Protein AF-A0AA35WMX8-F1 (afdb_monomer)

pLDDT: mean 89.09, std 14.88, range [41.75, 98.69]

Radius of gyration: 16.41 Å; Cα contacts (8 Å, |Δi|>4): 121; chains: 1; bounding box: 38×19×48 Å

Nearest PDB structures (foldseek):
  6ank-assembly1_A  TM=9.350E-01  e=4.872E-04  Rattus norvegicus
  5cci-assembly1_F-2  TM=9.128E-01  e=1.016E-03  Rattus norvegicus
  5kj8-assembly1_E  TM=8.938E-01  e=8.452E-04  Rattus norvegicus
  5h4y-assembly1_A  TM=8.716E-01  e=1.466E-03  Homo sapiens
  6anj-assembly1_A  TM=8.613E-01  e=1.379E-03  Rattus norvegicus

Sequence (72 aa):
MMSASLDVEVCSAQDVVAADPTGKSDPYCLVSLAGSSEPTFRTETCLATLNPVWNQSFTFPPSSLTPFIHST

Solvent-accessible surface area (backbone atoms only — not comparable to full-atom values): 4683 Å² total; per-residue (Å²): 133,89,79,60,67,51,78,47,71,50,48,68,55,70,78,46,76,58,78,41,98,86,67,19,22,64,52,62,53,78,50,69,61,86,85,31,91,64,78,69,45,69,55,73,67,38,74,72,34,36,60,41,74,67,70,45,76,48,73,44,53,46,83,46,71,55,67,95,79,85,89,127

InterPro domains:
  IPR000008 C2 domain [PF00168] (5-61)
  IPR000008 C2 domain [PR00360] (21-33)
  IPR00000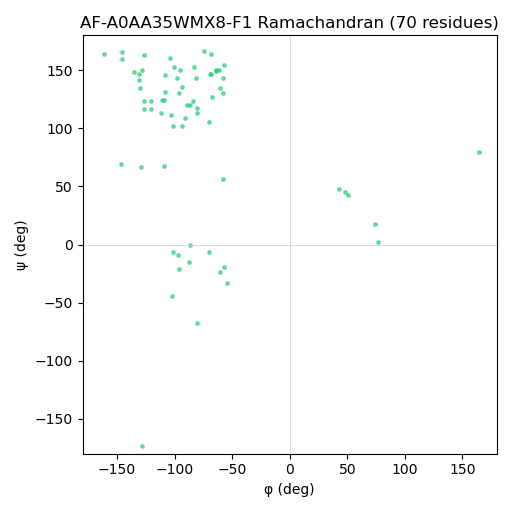8 C2 domain [PR00360] (48-61)
  IPR000008 C2 domain [PS50004] (1-72)
  IPR035892 C2 domain superfamily [G3DSA:2.60.40.150] (2-71)
  IPR035892 C2 domain superfamily [SSF49562] (4-64)

Secondary structure (DSSP, 8-state):
-----EEEEEEE--S----STTS------EE--TT--SPPEEPPPPTT-SS-EEEEEEEE-GGGSS-S----

Mean predicted aligned error: 5.74 Å

Structure (mmCIF, N/CA/C/O backbone):
data_AF-A0AA35WMX8-F1
#
_entry.id   AF-A0AA35WMX8-F1
#
loop_
_atom_site.group_PDB
_atom_site.id
_atom_site.type_symbol
_atom_site.label_atom_id
_atom_site.label_alt_id
_atom_site.label_comp_id
_atom_site.label_asym_id
_atom_site.label_entity_id
_atom_site.label_seq_id
_atom_site.pdbx_PDB_ins_code
_atom_site.Cartn_x
_atom_site.Cartn_y
_atom_site.Cartn_z
_atom_site.occupancy
_atom_site.B_iso_or_equiv
_atom_site.auth_seq_id
_atom_site.auth_comp_id
_atom_site.auth_asym_id
_atom_site.auth_atom_id
_atom_site.pdbx_PDB_model_num
ATOM 1 N N . MET A 1 1 ? 11.786 -8.383 -30.247 1.00 56.06 1 MET A N 1
ATOM 2 C CA . MET A 1 1 ? 12.273 -7.737 -29.010 1.00 56.06 1 MET A CA 1
ATOM 3 C C . MET 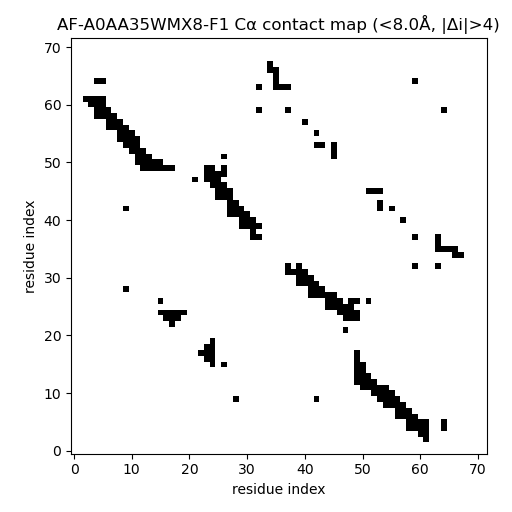A 1 1 ? 11.361 -8.222 -27.897 1.00 56.06 1 MET A C 1
ATOM 5 O O . MET A 1 1 ? 10.157 -8.091 -28.060 1.00 56.06 1 MET A O 1
ATOM 9 N N . MET A 1 2 ? 11.881 -8.890 -26.866 1.00 52.84 2 MET A N 1
ATOM 10 C CA . MET A 1 2 ? 11.056 -9.310 -25.727 1.00 52.84 2 MET A CA 1
ATOM 11 C C . MET A 1 2 ? 10.883 -8.102 -24.808 1.00 52.84 2 MET A C 1
ATOM 13 O O . MET A 1 2 ? 11.859 -7.600 -24.261 1.00 52.84 2 MET A O 1
ATOM 17 N N . SER A 1 3 ? 9.659 -7.602 -24.698 1.00 69.62 3 SER A N 1
ATOM 18 C CA . SER A 1 3 ? 9.286 -6.558 -23.750 1.00 69.62 3 SER A CA 1
ATOM 19 C C . SER A 1 3 ? 8.821 -7.229 -22.458 1.00 69.62 3 SER A C 1
ATOM 21 O O . SER A 1 3 ? 7.771 -7.867 -22.458 1.00 69.62 3 SER A O 1
ATOM 23 N N . ALA A 1 4 ? 9.611 -7.138 -21.389 1.00 83.19 4 ALA A N 1
ATOM 24 C CA . ALA A 1 4 ? 9.248 -7.664 -20.073 1.00 83.19 4 ALA A CA 1
ATOM 25 C C . ALA A 1 4 ? 8.595 -6.560 -19.231 1.00 83.19 4 ALA A C 1
ATOM 27 O O . ALA A 1 4 ? 9.096 -5.440 -19.224 1.00 83.19 4 ALA A O 1
ATOM 28 N N . SER A 1 5 ? 7.495 -6.863 -18.547 1.00 90.19 5 SER A N 1
ATOM 29 C CA . SER A 1 5 ? 6.880 -6.008 -17.524 1.00 90.19 5 SER A CA 1
ATOM 30 C C . SER A 1 5 ? 7.194 -6.543 -16.129 1.00 90.19 5 SER A C 1
ATOM 32 O O . SER A 1 5 ? 7.547 -7.714 -15.972 1.00 90.19 5 SER A O 1
ATOM 34 N N . LEU A 1 6 ? 7.066 -5.685 -15.116 1.00 93.12 6 LEU A N 1
ATOM 35 C CA . LEU A 1 6 ? 7.106 -6.086 -13.713 1.00 93.12 6 LEU A CA 1
ATOM 36 C C . LEU A 1 6 ? 5.721 -5.890 -13.103 1.00 93.12 6 LEU A C 1
ATOM 38 O O . LEU A 1 6 ? 5.269 -4.757 -12.940 1.00 93.12 6 LEU A O 1
ATOM 42 N N . ASP A 1 7 ? 5.082 -6.997 -12.748 1.00 95.38 7 ASP A N 1
ATOM 43 C CA . ASP A 1 7 ? 3.799 -7.009 -12.055 1.00 95.38 7 ASP A CA 1
ATOM 44 C C . ASP A 1 7 ? 4.026 -7.149 -10.546 1.00 95.38 7 ASP A C 1
ATOM 46 O O . ASP A 1 7 ? 4.779 -8.010 -10.087 1.00 95.38 7 ASP A O 1
ATOM 50 N N . VAL A 1 8 ? 3.388 -6.275 -9.772 1.00 96.75 8 VAL A N 1
ATOM 51 C CA . VAL A 1 8 ? 3.489 -6.208 -8.312 1.00 96.75 8 VAL A CA 1
ATOM 52 C C . VAL A 1 8 ? 2.088 -6.259 -7.730 1.00 96.75 8 VAL A C 1
ATOM 54 O O . VAL A 1 8 ? 1.265 -5.403 -8.032 1.00 96.75 8 VAL A O 1
ATOM 57 N N . GLU A 1 9 ? 1.822 -7.222 -6.856 1.00 98.25 9 GLU A N 1
ATOM 58 C CA . GLU A 1 9 ? 0.578 -7.286 -6.091 1.00 98.25 9 GLU A CA 1
ATOM 59 C C . GLU A 1 9 ? 0.854 -6.974 -4.621 1.00 98.25 9 GLU A C 1
ATOM 61 O O . GLU A 1 9 ? 1.687 -7.609 -3.973 1.00 98.25 9 GLU A O 1
ATOM 66 N N . VAL A 1 10 ? 0.148 -5.979 -4.087 1.00 98.50 10 VAL A N 1
ATOM 67 C CA . VAL A 1 10 ? 0.132 -5.690 -2.654 1.00 98.50 10 VAL A CA 1
ATOM 68 C C . VAL A 1 10 ? -1.056 -6.430 -2.049 1.00 98.50 10 VAL A C 1
ATOM 70 O O . VAL A 1 10 ? -2.197 -5.993 -2.185 1.00 98.50 10 VAL A O 1
ATOM 73 N N . CYS A 1 11 ? -0.794 -7.563 -1.395 1.00 98.56 11 CYS A N 1
ATOM 74 C CA . CYS A 1 11 ? -1.853 -8.431 -0.872 1.00 98.56 11 CYS A CA 1
ATOM 75 C C . CYS A 1 11 ? -2.402 -7.923 0.469 1.00 98.56 11 CYS A C 1
ATOM 77 O O . CYS A 1 11 ? -3.545 -7.482 0.555 1.00 98.56 11 CYS A O 1
ATOM 79 N N . SER A 1 12 ? -1.590 -7.962 1.528 1.00 98.62 12 SER A N 1
ATOM 80 C CA . SER A 1 12 ? -2.022 -7.662 2.899 1.00 98.62 12 SER A CA 1
ATOM 81 C C . SER A 1 12 ? -0.846 -7.343 3.820 1.00 98.62 12 SER A C 1
ATOM 83 O O . SER A 1 12 ? 0.287 -7.725 3.528 1.00 98.62 12 SER A O 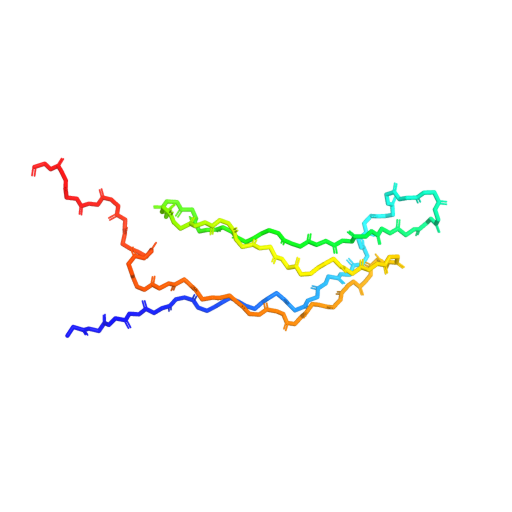1
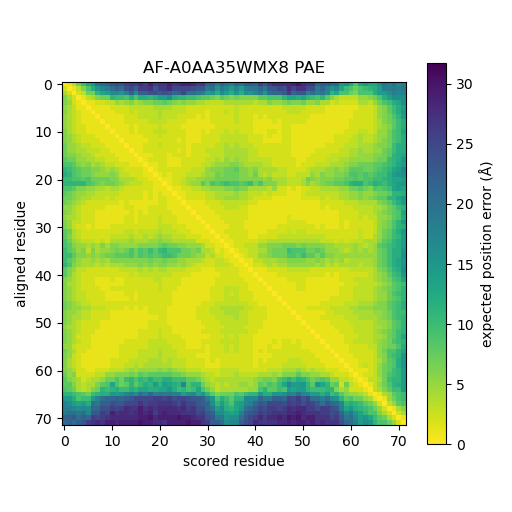ATOM 85 N N . ALA A 1 13 ? -1.128 -6.738 4.972 1.00 98.44 13 ALA A N 1
ATOM 86 C CA . ALA A 1 13 ? -0.196 -6.629 6.094 1.00 98.44 13 ALA A CA 1
ATOM 87 C C . ALA A 1 13 ? -0.846 -7.148 7.384 1.00 98.44 13 ALA A C 1
ATOM 89 O O . ALA A 1 13 ? -2.068 -7.285 7.460 1.00 98.44 13 ALA A O 1
ATOM 90 N N . GLN A 1 14 ? -0.025 -7.438 8.392 1.00 98.19 14 GLN A N 1
ATOM 91 C CA . GLN A 1 14 ? -0.478 -7.897 9.704 1.00 98.19 14 GLN A CA 1
ATOM 92 C C . GLN A 1 14 ? 0.1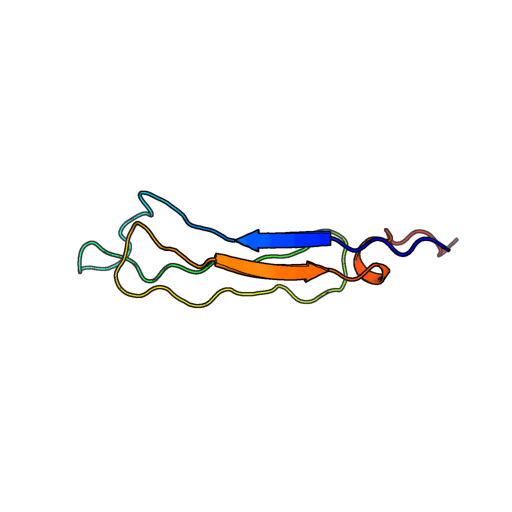92 -7.094 10.811 1.00 98.19 14 GLN A C 1
ATOM 94 O O . GLN A 1 14 ? 1.337 -6.667 10.656 1.00 98.19 14 GLN A O 1
ATOM 99 N N . ASP A 1 15 ? -0.545 -6.892 11.903 1.00 97.88 15 ASP A N 1
ATOM 100 C CA . ASP A 1 15 ? -0.090 -6.208 13.116 1.00 97.88 15 ASP A CA 1
ATOM 101 C C . ASP A 1 15 ? 0.556 -4.838 12.853 1.00 97.88 15 ASP A C 1
ATOM 103 O O . ASP A 1 15 ? 1.571 -4.462 13.446 1.00 97.88 15 ASP A O 1
ATOM 107 N N . VAL A 1 16 ? -0.053 -4.061 11.951 1.00 97.56 16 VAL A N 1
ATOM 108 C CA . VAL A 1 16 ? 0.334 -2.667 11.718 1.00 97.56 16 VAL A CA 1
ATOM 109 C C . VAL A 1 16 ? 0.219 -1.892 13.033 1.00 97.56 16 VAL A C 1
ATOM 111 O O . VAL A 1 16 ? -0.687 -2.121 13.833 1.00 97.56 16 VAL A O 1
ATOM 114 N N . VAL A 1 17 ? 1.143 -0.961 13.266 1.00 97.69 17 VAL A N 1
ATOM 115 C CA . VAL A 1 17 ? 1.135 -0.113 14.465 1.00 97.69 17 VAL A CA 1
ATOM 116 C C . VAL A 1 17 ? -0.180 0.658 14.539 1.00 97.69 17 VAL A C 1
ATOM 118 O O . VAL A 1 17 ? -0.570 1.294 13.561 1.00 97.69 17 VAL A O 1
ATOM 121 N N . ALA A 1 18 ? -0.838 0.624 15.700 1.00 97.06 18 ALA A N 1
ATOM 122 C CA . ALA A 1 18 ? -1.986 1.472 16.002 1.00 97.06 18 ALA A CA 1
ATOM 123 C C . ALA A 1 18 ? -1.524 2.926 16.161 1.00 97.06 18 ALA A C 1
ATOM 125 O O . ALA A 1 18 ? -0.883 3.272 17.154 1.00 97.06 18 ALA A O 1
ATOM 126 N N . ALA A 1 19 ? -1.815 3.753 15.161 1.00 94.81 19 ALA A N 1
ATOM 127 C CA . ALA A 1 19 ? -1.421 5.156 15.116 1.00 94.81 19 ALA A CA 1
ATOM 128 C C . ALA A 1 19 ? -2.536 6.090 15.610 1.00 94.81 19 ALA A C 1
ATOM 130 O O . ALA A 1 19 ? -2.244 7.206 16.040 1.00 94.81 19 ALA A O 1
ATOM 131 N N . ASP A 1 20 ? -3.789 5.626 15.601 1.00 93.62 20 ASP A N 1
ATOM 132 C CA . ASP A 1 20 ? -4.947 6.435 15.960 1.00 93.62 20 ASP A CA 1
ATOM 133 C C . ASP A 1 20 ? -5.430 6.169 17.397 1.00 93.62 20 ASP A C 1
ATOM 135 O O . ASP A 1 20 ? -5.313 5.047 17.906 1.00 93.62 20 ASP A O 1
ATOM 139 N N . PRO A 1 21 ? -6.078 7.156 18.053 1.00 93.69 21 PRO A N 1
ATOM 140 C CA . PRO A 1 21 ? -6.651 6.998 19.397 1.00 93.69 21 PRO A CA 1
ATOM 141 C C . PRO A 1 21 ? -7.668 5.857 19.530 1.00 93.69 21 PRO A C 1
ATOM 143 O O . PRO A 1 21 ? -7.947 5.395 20.633 1.00 93.69 21 PRO A O 1
ATOM 146 N N . THR A 1 22 ? -8.230 5.398 18.411 1.00 92.56 22 THR A N 1
ATOM 147 C CA . THR A 1 22 ? -9.152 4.257 18.334 1.00 92.56 22 THR A CA 1
ATOM 148 C C . THR A 1 22 ? -8.462 2.911 18.591 1.00 92.56 22 THR A C 1
ATOM 150 O O . THR A 1 22 ? -9.135 1.884 18.662 1.00 92.56 22 THR A O 1
ATOM 153 N N . GLY A 1 23 ? -7.129 2.889 18.716 1.00 96.12 23 GLY A N 1
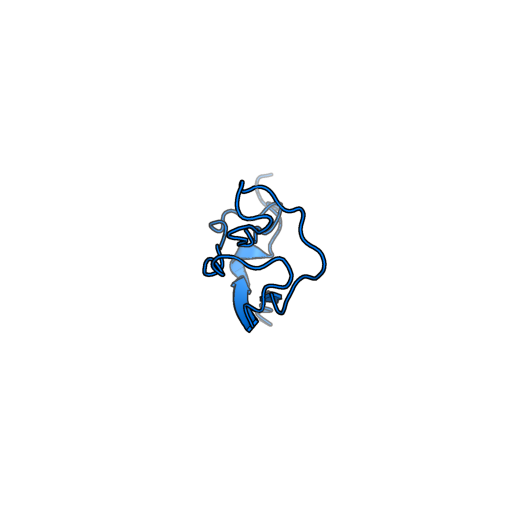ATOM 154 C CA . GLY A 1 23 ? -6.337 1.662 18.791 1.00 96.12 23 GLY A CA 1
ATOM 155 C C . GLY A 1 23 ? -6.220 0.951 17.440 1.00 96.12 23 GLY A C 1
ATOM 156 O O . GLY A 1 23 ? -5.921 -0.243 17.395 1.00 96.12 23 GLY A O 1
ATOM 157 N N . LYS A 1 24 ? -6.497 1.667 16.344 1.00 96.88 24 LYS A N 1
ATOM 158 C CA . LYS A 1 24 ? -6.414 1.204 14.955 1.00 96.88 24 LYS A CA 1
ATOM 159 C C . LYS A 1 24 ? -5.574 2.180 14.120 1.00 96.88 24 LYS A C 1
ATOM 161 O O . LYS A 1 24 ? -4.940 3.073 14.678 1.00 96.88 24 LYS A O 1
ATOM 166 N N . SER A 1 25 ? -5.545 1.948 12.812 1.00 97.88 25 SER A N 1
ATOM 167 C CA . SER A 1 25 ? -4.905 2.796 11.807 1.00 97.88 25 SER A CA 1
ATOM 168 C C . SER A 1 25 ? -5.713 2.761 10.513 1.00 97.88 25 SER A C 1
ATOM 170 O O . SER A 1 25 ? -6.503 1.835 10.306 1.00 97.88 25 SER A O 1
ATOM 172 N N . ASP A 1 26 ? -5.429 3.705 9.617 1.00 97.75 26 ASP A N 1
ATOM 173 C CA . ASP A 1 26 ? -5.933 3.744 8.240 1.00 97.75 26 ASP A CA 1
ATOM 174 C C . ASP A 1 26 ? -4.803 3.443 7.219 1.00 97.75 26 ASP A C 1
ATOM 176 O O . ASP A 1 26 ? -4.343 4.340 6.499 1.00 97.75 26 ASP A O 1
ATOM 180 N N . PRO A 1 27 ? -4.254 2.211 7.179 1.00 98.06 27 PRO A N 1
ATOM 181 C CA . PRO A 1 27 ? -3.062 1.902 6.389 1.00 98.06 27 PRO A CA 1
ATOM 182 C C . PRO A 1 27 ? -3.287 1.925 4.865 1.00 98.06 27 PRO A C 1
ATOM 184 O O . PRO A 1 27 ? -4.325 1.511 4.342 1.00 98.06 27 PRO A O 1
ATOM 187 N N . TYR A 1 28 ? -2.241 2.339 4.144 1.00 98.44 28 TYR A N 1
ATOM 188 C CA . TYR A 1 28 ? -2.083 2.223 2.690 1.00 98.44 28 TYR A CA 1
ATOM 189 C C . TYR A 1 28 ? -0.605 1.982 2.341 1.00 98.44 28 TYR A C 1
ATOM 191 O O . TYR A 1 28 ? 0.283 2.315 3.129 1.00 98.44 28 TYR A O 1
ATOM 199 N N . CYS A 1 29 ? -0.329 1.450 1.150 1.00 98.44 29 CYS A N 1
ATOM 200 C CA . CYS A 1 29 ? 1.026 1.263 0.637 1.00 98.44 29 CYS A CA 1
ATOM 201 C C . CYS A 1 29 ? 1.335 2.240 -0.503 1.00 98.44 29 CYS A C 1
ATOM 203 O O . CYS A 1 29 ? 0.469 2.578 -1.311 1.00 98.44 29 CYS A O 1
ATOM 205 N N . LEU A 1 30 ? 2.597 2.665 -0.571 1.00 98.06 30 LEU A N 1
ATOM 206 C CA . LEU A 1 30 ? 3.183 3.342 -1.724 1.00 98.06 30 LEU A CA 1
ATOM 207 C C . LEU A 1 30 ? 4.161 2.383 -2.402 1.00 98.06 30 LEU A C 1
ATOM 209 O O . LEU A 1 30 ? 5.003 1.795 -1.727 1.00 98.06 30 LEU A O 1
ATOM 213 N N . VAL A 1 31 ? 4.058 2.239 -3.720 1.00 97.62 31 VAL A N 1
ATOM 214 C CA . VAL A 1 31 ? 4.900 1.348 -4.525 1.00 97.62 31 VAL A CA 1
ATOM 215 C C . VAL A 1 31 ? 5.644 2.186 -5.555 1.00 97.62 31 VAL A C 1
ATOM 217 O O . VAL A 1 31 ? 5.030 2.803 -6.422 1.00 97.62 31 VAL A O 1
ATOM 220 N N . SER A 1 32 ? 6.969 2.217 -5.464 1.00 94.88 32 SER A N 1
ATOM 221 C CA . SER A 1 32 ? 7.837 2.913 -6.413 1.00 94.88 32 SER A CA 1
ATOM 222 C C . SER A 1 32 ? 8.928 1.981 -6.924 1.00 94.88 32 SER A C 1
ATOM 224 O O . SER A 1 32 ? 9.375 1.071 -6.223 1.00 94.88 32 SER A O 1
ATOM 226 N N . LEU A 1 33 ? 9.364 2.218 -8.159 1.00 92.31 33 LEU A N 1
ATOM 227 C CA . LEU A 1 33 ? 10.465 1.491 -8.772 1.00 92.31 33 LEU A CA 1
ATOM 228 C C . LEU A 1 33 ? 11.717 2.372 -8.760 1.00 92.31 33 LEU A C 1
ATOM 230 O O . LEU A 1 33 ? 11.784 3.395 -9.440 1.00 92.31 33 LEU A O 1
ATOM 234 N N . ALA A 1 34 ? 12.710 1.986 -7.960 1.00 89.62 34 ALA A N 1
ATOM 235 C CA . ALA A 1 34 ? 13.951 2.742 -7.831 1.00 89.62 34 ALA A CA 1
ATOM 236 C C . ALA A 1 34 ? 14.692 2.841 -9.175 1.00 89.62 34 ALA A C 1
ATOM 238 O O . ALA A 1 34 ? 14.840 1.851 -9.888 1.00 89.62 34 ALA A O 1
ATOM 239 N N . GLY A 1 35 ? 15.173 4.040 -9.509 1.00 84.12 35 GLY A N 1
ATOM 240 C CA . GLY A 1 35 ? 15.848 4.300 -10.786 1.00 84.12 35 GLY A CA 1
ATOM 241 C C . GLY A 1 35 ? 14.906 4.418 -11.988 1.00 84.12 35 GLY A C 1
ATOM 242 O O . GLY A 1 35 ? 15.385 4.637 -13.097 1.00 84.12 35 GLY A O 1
ATOM 243 N N . SER A 1 36 ? 13.593 4.317 -11.772 1.00 84.88 36 SER A N 1
ATOM 244 C CA . SER A 1 36 ? 12.574 4.570 -12.784 1.00 84.88 36 SER A CA 1
ATOM 245 C C . SER A 1 36 ? 12.047 6.001 -12.701 1.00 84.88 36 SER A C 1
ATOM 247 O O . SER A 1 36 ? 11.998 6.595 -11.624 1.00 84.88 36 SER A O 1
ATOM 249 N N . SER A 1 37 ? 11.625 6.546 -13.841 1.00 83.75 37 SER A N 1
ATOM 250 C CA . SER A 1 37 ? 10.883 7.810 -13.911 1.00 83.75 37 SER A CA 1
ATOM 251 C C . SER A 1 37 ? 9.372 7.632 -13.743 1.00 83.75 37 SER A C 1
ATOM 253 O O . SER A 1 37 ? 8.639 8.616 -13.827 1.00 83.75 37 SER A O 1
ATOM 255 N N . GLU A 1 38 ? 8.892 6.398 -13.562 1.00 87.00 38 GLU A N 1
ATOM 256 C CA . GLU A 1 38 ? 7.469 6.140 -13.346 1.00 87.00 38 GLU A CA 1
ATOM 257 C C . GLU A 1 38 ? 6.957 6.768 -12.047 1.00 87.00 38 GLU A C 1
ATOM 259 O O . GLU A 1 38 ? 7.695 6.865 -11.058 1.00 87.00 38 GLU A O 1
ATOM 264 N N . PRO A 1 39 ? 5.673 7.160 -12.014 1.00 89.38 39 PRO A N 1
ATOM 265 C CA . PRO A 1 39 ? 5.053 7.644 -10.797 1.00 89.38 39 PRO A CA 1
ATOM 266 C C . PRO A 1 39 ? 5.001 6.550 -9.725 1.00 89.38 39 PRO A C 1
ATOM 268 O O . PRO A 1 39 ? 4.857 5.360 -10.003 1.00 89.38 39 PRO A O 1
ATOM 271 N N . THR A 1 40 ? 5.049 6.981 -8.468 1.00 95.38 40 THR A N 1
ATOM 272 C CA . THR A 1 40 ? 4.734 6.122 -7.326 1.00 95.38 40 THR A CA 1
ATOM 273 C C . THR A 1 40 ? 3.250 5.769 -7.348 1.00 95.38 40 THR A C 1
ATOM 275 O O . THR A 1 40 ? 2.393 6.655 -7.358 1.00 95.38 40 THR A O 1
ATOM 278 N N . PHE A 1 41 ? 2.939 4.480 -7.293 1.00 96.88 41 PHE A N 1
ATOM 279 C CA . PHE A 1 41 ? 1.577 3.996 -7.136 1.00 96.88 41 PHE A CA 1
ATOM 280 C C . PHE A 1 41 ? 1.160 3.989 -5.667 1.00 96.88 41 PHE A C 1
ATOM 282 O O . PHE A 1 41 ? 1.989 3.848 -4.769 1.00 96.88 41 PHE A O 1
ATOM 289 N N . ARG A 1 42 ? -0.141 4.128 -5.414 1.00 98.06 42 ARG A N 1
ATOM 290 C CA . ARG A 1 42 ? -0.727 4.113 -4.072 1.00 98.06 42 ARG A CA 1
ATOM 291 C C . ARG A 1 42 ? -1.900 3.139 -4.037 1.00 98.06 42 ARG A C 1
ATOM 293 O O . ARG A 1 42 ? -2.729 3.161 -4.945 1.00 98.06 42 ARG A O 1
ATOM 300 N N . THR A 1 43 ? -1.974 2.308 -3.000 1.00 98.69 43 THR A N 1
ATOM 301 C CA . THR A 1 43 ? -3.149 1.458 -2.769 1.00 98.69 43 THR A CA 1
ATOM 302 C C . THR A 1 43 ? -4.326 2.268 -2.241 1.00 98.69 43 THR A C 1
ATOM 304 O O . THR A 1 43 ? -4.167 3.392 -1.756 1.00 98.69 43 THR A O 1
ATOM 307 N N . GLU A 1 44 ? -5.511 1.671 -2.249 1.00 98.31 44 GLU A N 1
ATOM 308 C CA . GLU A 1 44 ? -6.599 2.163 -1.412 1.00 98.31 44 GLU A CA 1
ATOM 309 C C . GLU A 1 44 ? -6.193 2.199 0.071 1.00 98.31 44 GLU A C 1
ATOM 311 O O . GLU A 1 44 ? -5.301 1.475 0.534 1.00 98.31 44 GLU A O 1
ATOM 316 N N . THR A 1 45 ? -6.850 3.081 0.817 1.00 98.38 45 THR A N 1
ATOM 317 C CA . THR A 1 45 ? -6.741 3.120 2.272 1.00 98.38 45 THR A CA 1
ATOM 318 C C . THR A 1 45 ? -7.716 2.109 2.862 1.00 98.38 45 THR A C 1
ATOM 320 O O . THR A 1 45 ? -8.920 2.215 2.635 1.00 98.38 45 THR A O 1
ATOM 323 N N . CYS A 1 46 ? -7.226 1.172 3.669 1.00 98.31 46 CYS A N 1
ATOM 324 C CA . CYS A 1 46 ? -8.100 0.337 4.489 1.00 98.31 46 CYS A CA 1
ATOM 325 C C . CYS A 1 46 ? -8.383 1.068 5.800 1.00 98.31 46 CYS A C 1
ATOM 327 O O . CYS A 1 46 ? -7.448 1.364 6.533 1.00 98.31 46 CYS A O 1
ATOM 329 N N . LEU A 1 47 ? -9.646 1.354 6.107 1.00 97.69 47 LEU A N 1
ATOM 330 C CA . LEU A 1 47 ? -10.000 2.138 7.292 1.00 97.69 47 LEU A CA 1
ATOM 331 C C . LEU A 1 47 ? -10.020 1.289 8.572 1.00 97.69 47 LEU A C 1
ATOM 333 O O . LEU A 1 47 ? -10.483 0.146 8.563 1.00 97.69 47 LEU A O 1
ATOM 337 N N . ALA A 1 48 ? -9.576 1.881 9.680 1.00 97.06 48 ALA A N 1
ATOM 338 C CA . ALA A 1 48 ? -9.681 1.381 11.048 1.00 97.06 48 ALA A CA 1
ATOM 339 C C . ALA A 1 48 ? -9.260 -0.092 11.239 1.00 97.06 48 ALA A C 1
ATOM 341 O O . ALA A 1 48 ? -9.913 -0.863 11.949 1.00 97.06 48 ALA A O 1
ATOM 342 N N . THR A 1 49 ? -8.132 -0.499 10.652 1.00 98.06 49 THR A N 1
ATOM 343 C CA . THR A 1 49 ? -7.613 -1.870 10.735 1.00 98.06 49 THR A CA 1
ATOM 344 C C . THR A 1 49 ? -6.111 -1.913 11.004 1.00 98.06 49 THR A C 1
ATOM 346 O O . THR A 1 49 ? -5.356 -1.045 10.580 1.00 98.06 49 THR A O 1
ATOM 349 N N . LEU A 1 50 ? -5.673 -2.959 11.710 1.00 98.31 50 LEU A N 1
ATOM 350 C CA . LEU A 1 50 ? -4.249 -3.296 11.867 1.00 98.31 50 LEU A CA 1
ATOM 351 C C . LEU A 1 50 ? -3.824 -4.449 10.946 1.00 98.31 50 LEU A C 1
ATOM 353 O O . LEU A 1 50 ? -2.647 -4.772 10.868 1.00 98.31 50 LEU A O 1
ATOM 357 N N . ASN A 1 51 ? -4.784 -5.065 10.250 1.00 98.50 51 ASN A N 1
ATOM 358 C CA . ASN A 1 51 ? -4.579 -6.203 9.356 1.00 98.50 51 ASN A CA 1
ATOM 359 C C . ASN A 1 51 ? -5.239 -5.903 8.000 1.00 98.50 51 ASN A C 1
ATOM 361 O O . ASN A 1 51 ? -6.295 -6.463 7.692 1.00 98.50 51 ASN A O 1
ATOM 365 N N . PRO A 1 52 ? -4.724 -4.920 7.243 1.00 98.56 52 PRO A N 1
ATOM 366 C CA . PRO A 1 52 ? -5.305 -4.535 5.965 1.00 98.56 52 PRO A CA 1
ATOM 367 C C . PRO A 1 52 ? -5.128 -5.619 4.903 1.00 98.56 52 PRO A C 1
ATOM 369 O O . PRO A 1 52 ? -4.109 -6.311 4.857 1.00 98.56 52 PRO A O 1
ATOM 372 N N . VAL A 1 53 ? -6.113 -5.711 4.014 1.00 98.56 53 VAL A N 1
ATOM 373 C CA . VAL A 1 53 ? -6.088 -6.542 2.809 1.00 98.56 53 VAL A CA 1
ATOM 374 C C . VAL A 1 53 ? -6.421 -5.626 1.640 1.00 98.56 53 VAL A C 1
ATOM 376 O O . VAL A 1 53 ? -7.515 -5.069 1.594 1.00 98.56 53 VAL A O 1
ATOM 379 N N . TRP A 1 54 ? -5.471 -5.462 0.725 1.00 98.69 54 TRP A N 1
ATOM 380 C CA . TRP A 1 54 ?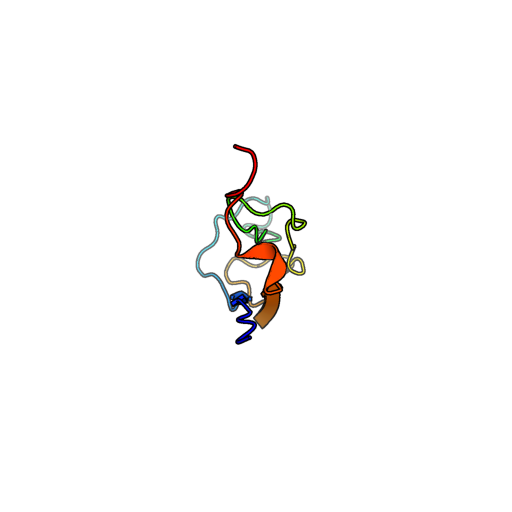 -5.611 -4.617 -0.458 1.00 98.69 54 TRP A CA 1
ATOM 381 C C . TRP A 1 54 ? -5.880 -5.444 -1.712 1.00 98.69 54 TRP A C 1
ATOM 383 O O . TRP A 1 54 ? -6.755 -5.077 -2.486 1.00 98.69 54 TRP A O 1
ATOM 393 N N . ASN A 1 55 ? -5.148 -6.550 -1.907 1.00 98.19 55 ASN A N 1
ATOM 394 C CA . ASN A 1 55 ? -5.163 -7.355 -3.140 1.00 98.19 55 ASN A CA 1
ATOM 395 C C . ASN A 1 55 ? -5.146 -6.476 -4.403 1.00 98.19 55 ASN A C 1
ATOM 397 O O . ASN A 1 55 ? -5.968 -6.628 -5.307 1.00 98.19 55 ASN A O 1
ATOM 401 N N . GLN A 1 56 ? -4.241 -5.494 -4.414 1.00 98.50 56 GLN A N 1
ATOM 402 C CA . GLN A 1 56 ? -4.167 -4.485 -5.462 1.00 98.50 56 GLN A CA 1
ATOM 403 C C . GLN A 1 56 ? -2.900 -4.676 -6.291 1.00 98.50 56 GLN A C 1
ATOM 405 O O . GLN A 1 56 ? -1.789 -4.674 -5.755 1.00 98.50 56 GLN A O 1
ATOM 410 N N . SER A 1 57 ? -3.077 -4.821 -7.603 1.00 98.00 57 SER A N 1
ATOM 411 C CA . SER A 1 57 ? -1.986 -5.030 -8.554 1.00 98.00 57 SER A CA 1
ATOM 412 C C . SER A 1 57 ? -1.562 -3.732 -9.244 1.00 98.00 57 SER A C 1
ATOM 414 O O . SER A 1 57 ? -2.391 -2.894 -9.601 1.00 98.00 57 SER A O 1
ATOM 416 N N . PHE A 1 58 ? -0.260 -3.600 -9.477 1.00 96.56 58 PHE A N 1
ATOM 417 C CA . PHE A 1 58 ? 0.383 -2.529 -10.226 1.00 96.56 58 PHE A CA 1
ATOM 418 C C . PHE A 1 58 ? 1.337 -3.137 -11.250 1.00 96.56 58 PHE A C 1
ATOM 420 O O . PHE A 1 58 ? 2.036 -4.103 -10.948 1.00 96.56 58 PHE A O 1
ATOM 427 N N . THR A 1 59 ? 1.408 -2.543 -12.436 1.00 94.62 59 THR A N 1
ATOM 428 C CA . THR A 1 59 ? 2.313 -2.993 -13.496 1.00 94.62 59 THR A CA 1
ATOM 429 C C . THR A 1 59 ? 3.263 -1.865 -13.858 1.00 94.62 59 THR A C 1
ATOM 431 O O . THR A 1 59 ? 2.830 -0.785 -14.259 1.00 94.62 59 THR A O 1
ATOM 434 N N . PHE A 1 60 ? 4.562 -2.132 -13.763 1.00 93.06 60 PHE A N 1
ATOM 435 C CA . PHE A 1 60 ? 5.592 -1.280 -14.341 1.00 93.06 60 PHE A CA 1
ATOM 436 C C . PHE A 1 60 ? 5.867 -1.742 -15.777 1.00 93.06 60 PHE A C 1
ATOM 438 O O . PHE A 1 60 ? 6.242 -2.907 -15.985 1.00 93.06 60 PHE A O 1
ATOM 445 N N . PRO A 1 61 ? 5.668 -0.872 -16.782 1.00 89.50 61 PRO A N 1
ATOM 446 C CA . PRO A 1 61 ? 5.900 -1.244 -18.165 1.00 89.50 61 PRO A CA 1
ATOM 447 C C . PRO A 1 61 ? 7.396 -1.471 -18.458 1.00 89.50 61 PRO A C 1
ATOM 449 O O . PRO A 1 61 ? 8.271 -1.034 -17.712 1.00 89.50 61 PRO A O 1
ATOM 452 N N . PRO A 1 62 ? 7.724 -2.122 -19.586 1.00 86.62 62 PRO A N 1
ATOM 453 C CA . PRO A 1 62 ? 9.108 -2.379 -19.989 1.00 86.62 62 PRO A CA 1
ATOM 454 C C . PRO A 1 62 ? 9.999 -1.130 -20.060 1.00 86.62 62 PRO A C 1
ATOM 456 O O . PRO A 1 62 ? 11.190 -1.208 -19.766 1.00 86.62 62 PRO A O 1
ATOM 459 N N . SER A 1 63 ? 9.428 0.025 -20.421 1.00 83.38 63 SER A N 1
ATOM 460 C CA . SER A 1 63 ? 10.119 1.325 -20.456 1.00 83.38 63 SER A CA 1
ATOM 461 C C . SER A 1 63 ? 10.660 1.758 -19.095 1.00 83.38 63 SER A C 1
ATOM 463 O O . SER A 1 63 ? 11.596 2.544 -19.016 1.00 83.38 63 SER A O 1
ATOM 465 N N . SER A 1 64 ? 10.077 1.237 -18.023 1.00 80.75 64 SER A N 1
ATOM 466 C CA . SER A 1 64 ? 10.375 1.606 -16.646 1.00 80.75 64 SER A CA 1
ATOM 467 C C . SER A 1 64 ? 11.529 0.799 -16.056 1.00 80.75 64 SER A C 1
ATOM 469 O O . SER A 1 64 ? 12.059 1.191 -15.019 1.00 80.75 64 SER A O 1
ATOM 471 N N . LEU A 1 65 ? 11.901 -0.315 -16.704 1.00 74.94 65 LEU A N 1
ATOM 472 C CA . LEU A 1 65 ? 12.895 -1.291 -16.242 1.00 74.94 65 LEU A CA 1
ATOM 473 C C . LEU A 1 65 ? 14.288 -1.080 -16.850 1.00 74.94 65 LEU A C 1
ATOM 475 O O . LEU A 1 65 ? 15.244 -1.738 -16.442 1.00 74.94 65 LEU A O 1
ATOM 479 N N . THR A 1 66 ? 14.425 -0.190 -17.834 1.00 69.38 66 THR A N 1
ATOM 480 C CA . THR A 1 66 ? 15.727 0.120 -18.426 1.00 69.38 66 THR A CA 1
ATOM 481 C C . THR A 1 66 ? 16.481 1.114 -17.539 1.00 69.38 66 THR A C 1
ATOM 483 O O . THR A 1 66 ? 16.007 2.240 -17.380 1.00 69.38 66 THR A O 1
ATOM 486 N N . PRO A 1 67 ? 17.653 0.757 -16.976 1.00 57.91 67 PRO A N 1
ATOM 487 C CA . PRO A 1 67 ? 18.505 1.734 -16.308 1.00 57.91 67 PRO A CA 1
ATOM 488 C C . PRO A 1 67 ? 18.944 2.798 -17.323 1.00 57.91 67 PRO A C 1
ATOM 490 O O . PRO A 1 67 ? 19.080 2.487 -18.506 1.00 57.91 67 PRO A O 1
ATOM 493 N N . PHE A 1 68 ? 19.177 4.031 -16.858 1.00 55.44 68 PHE A N 1
ATOM 494 C CA . PHE A 1 68 ? 19.707 5.188 -17.604 1.00 55.44 68 PHE A CA 1
ATOM 495 C C . PHE A 1 68 ? 21.097 4.932 -18.237 1.00 55.44 68 PHE A C 1
ATOM 497 O O . PHE A 1 68 ? 22.063 5.647 -17.986 1.00 55.44 68 PHE A O 1
ATOM 504 N N . ILE A 1 69 ? 21.252 3.904 -19.061 1.00 53.34 69 ILE A N 1
ATOM 505 C CA . ILE A 1 69 ? 22.425 3.705 -19.900 1.00 53.34 69 ILE A CA 1
ATOM 506 C C . ILE A 1 69 ? 21.995 4.167 -21.282 1.00 53.34 69 ILE A C 1
ATOM 508 O O . ILE A 1 69 ? 21.193 3.494 -21.916 1.00 53.34 69 ILE A O 1
ATOM 512 N N . HIS A 1 70 ? 22.418 5.381 -21.641 1.00 51.09 70 HIS A N 1
ATOM 513 C CA . HIS A 1 70 ? 22.920 5.848 -22.9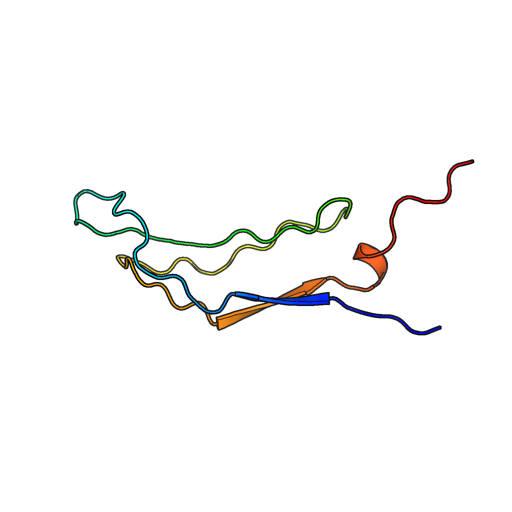45 1.00 51.09 70 HIS A CA 1
ATOM 514 C C . HIS A 1 70 ? 22.907 7.389 -22.932 1.00 51.09 70 HIS A C 1
ATOM 516 O O . HIS A 1 70 ? 22.008 8.052 -23.442 1.00 51.09 70 HIS A O 1
ATOM 522 N N . SER A 1 71 ? 23.924 7.969 -22.298 1.00 44.16 71 SER A N 1
ATOM 523 C CA . SER A 1 71 ? 24.388 9.336 -22.558 1.00 44.16 71 SER A CA 1
ATOM 524 C C . SER A 1 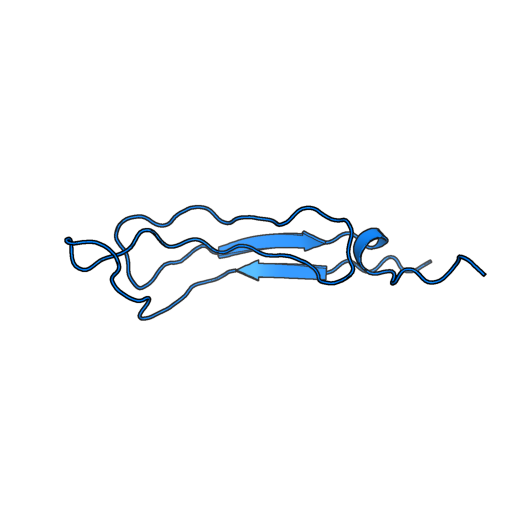71 ? 25.900 9.349 -22.338 1.00 44.16 71 SER A C 1
ATOM 526 O O . SER A 1 71 ? 26.405 9.852 -21.337 1.00 44.16 71 SER A O 1
ATOM 528 N N . THR A 1 72 ? 26.628 8.679 -23.229 1.00 41.75 72 THR A N 1
ATOM 529 C CA . THR A 1 72 ? 28.071 8.858 -23.434 1.00 41.75 72 THR A CA 1
ATOM 530 C C . THR A 1 72 ? 28.336 8.749 -24.923 1.00 41.75 72 THR A C 1
ATOM 532 O O . THR A 1 72 ? 27.692 7.877 -25.550 1.00 41.75 72 THR A O 1
#

Organism: Geodia barretti (NCBI:txid519541)

Foldseek 3Di:
DDWDKDKDWDFKDAQAQQPDPLRFDFDKDWADDPQFPDDIDIFHTDPGHRIDGGRDMDMGTSNRPDHPPDDD